Protein AF-A0A316HGC6-F1 (afdb_monomer_lite)

InterPro domains:
  IPR025334 Domain of unknown function DUF4240 [PF14024] (2-104)

Structure (mmCIF, N/CA/C/O backbone):
data_AF-A0A316HGC6-F1
#
_entry.id   AF-A0A316HGC6-F1
#
loop_
_atom_site.group_PDB
_atom_site.id
_atom_site.type_symbol
_atom_site.label_atom_id
_atom_site.label_alt_id
_atom_site.label_comp_id
_atom_site.label_asym_id
_atom_site.label_entity_id
_atom_site.label_seq_id
_atom_site.pdbx_PDB_ins_code
_atom_site.Cartn_x
_atom_site.Cartn_y
_atom_site.Cartn_z
_atom_site.occupancy
_atom_site.B_iso_or_equiv
_atom_site.auth_seq_id
_atom_site.auth_comp_id
_atom_site.auth_asym_id
_atom_site.auth_atom_id
_atom_site.pdbx_PDB_model_num
ATOM 1 N N . MET A 1 1 ? 23.961 -9.457 -12.250 1.00 81.06 1 MET A N 1
ATOM 2 C CA . MET A 1 1 ? 23.038 -8.315 -12.426 1.00 81.06 1 MET A CA 1
ATOM 3 C C . MET A 1 1 ? 21.975 -8.708 -13.431 1.00 81.06 1 MET A C 1
ATOM 5 O O . MET A 1 1 ? 22.327 -9.375 -14.398 1.00 81.06 1 MET A O 1
ATOM 9 N N . LEU A 1 2 ? 20.708 -8.360 -13.188 1.00 90.88 2 LEU A N 1
ATOM 10 C CA . LEU A 1 2 ? 19.633 -8.584 -14.162 1.00 90.88 2 LEU A CA 1
ATOM 11 C C . LEU A 1 2 ? 19.870 -7.735 -15.430 1.00 90.88 2 LEU A C 1
ATOM 13 O O . LEU A 1 2 ? 20.447 -6.649 -15.322 1.00 90.88 2 LEU A O 1
ATOM 17 N N . PRO A 1 3 ? 19.434 -8.193 -16.616 1.00 95.50 3 PRO A N 1
ATOM 18 C CA . PRO A 1 3 ? 19.396 -7.367 -17.818 1.00 95.50 3 PRO A CA 1
ATOM 19 C C . PRO A 1 3 ? 18.583 -6.073 -17.604 1.00 95.50 3 PRO A C 1
ATOM 21 O O . PRO A 1 3 ? 17.556 -6.112 -16.923 1.00 95.50 3 PRO A O 1
ATOM 24 N N . PRO A 1 4 ? 18.960 -4.934 -18.221 1.00 94.62 4 PRO A N 1
ATOM 25 C CA . PRO A 1 4 ? 18.230 -3.668 -18.071 1.00 94.62 4 PRO A CA 1
ATOM 26 C C . PRO A 1 4 ? 16.733 -3.751 -18.410 1.00 94.62 4 PRO A C 1
ATOM 28 O O . PRO A 1 4 ? 15.917 -3.096 -17.763 1.00 94.62 4 PRO A O 1
ATOM 31 N N . GLY A 1 5 ? 16.366 -4.581 -19.392 1.00 93.69 5 GLY A N 1
ATOM 32 C CA . GLY A 1 5 ? 14.967 -4.838 -19.748 1.00 93.69 5 GLY A CA 1
ATOM 33 C C . GLY A 1 5 ? 14.177 -5.499 -18.617 1.00 93.69 5 GLY A C 1
ATOM 34 O O . GLY A 1 5 ? 13.075 -5.055 -18.311 1.00 93.69 5 GLY A O 1
ATOM 35 N N . ASP A 1 6 ? 14.766 -6.484 -17.935 1.00 96.19 6 ASP A N 1
ATOM 36 C CA . ASP A 1 6 ? 14.125 -7.185 -16.815 1.00 96.19 6 ASP A CA 1
ATOM 37 C C . ASP A 1 6 ? 13.969 -6.269 -15.596 1.00 96.19 6 ASP A C 1
ATOM 39 O O . ASP A 1 6 ? 12.948 -6.314 -14.913 1.00 96.19 6 ASP A O 1
ATOM 43 N N . ILE A 1 7 ? 14.944 -5.386 -15.351 1.00 96.38 7 ILE A N 1
ATOM 44 C CA . ILE A 1 7 ? 14.858 -4.373 -14.288 1.00 96.38 7 ILE A CA 1
ATOM 45 C C . ILE A 1 7 ? 13.700 -3.399 -14.563 1.00 96.38 7 ILE A C 1
ATOM 47 O O . ILE A 1 7 ? 12.930 -3.069 -13.661 1.00 96.38 7 ILE A O 1
ATOM 51 N N . CYS A 1 8 ? 13.540 -2.972 -15.818 1.00 94.31 8 CYS A N 1
ATOM 52 C CA . CYS A 1 8 ? 12.425 -2.123 -16.238 1.00 94.31 8 CYS A CA 1
ATOM 53 C C . CYS A 1 8 ? 11.071 -2.849 -16.131 1.00 94.31 8 CYS A C 1
ATOM 55 O O . CYS A 1 8 ? 10.088 -2.287 -15.637 1.00 94.31 8 CYS A O 1
ATOM 57 N N . GLY A 1 9 ? 11.026 -4.123 -16.532 1.00 94.19 9 GLY A N 1
ATOM 58 C CA . GLY A 1 9 ? 9.848 -4.976 -16.379 1.00 94.19 9 GLY A CA 1
ATOM 59 C C . GLY A 1 9 ? 9.438 -5.134 -14.914 1.00 94.19 9 GLY A C 1
ATOM 60 O O . GLY A 1 9 ? 8.258 -5.005 -14.586 1.00 94.19 9 GLY A O 1
ATOM 61 N N . PHE A 1 10 ? 10.410 -5.324 -14.019 1.00 95.00 10 PHE A N 1
ATOM 62 C CA . PHE A 1 10 ? 10.170 -5.366 -12.579 1.00 95.00 10 PHE A CA 1
ATOM 63 C C . PHE A 1 10 ? 9.551 -4.061 -12.061 1.00 95.00 10 PHE A C 1
ATOM 65 O O . PHE A 1 10 ? 8.519 -4.111 -11.395 1.00 95.00 10 PHE A O 1
ATOM 72 N N . GLU A 1 11 ? 10.118 -2.898 -12.397 1.00 94.44 11 GLU A N 1
ATOM 73 C CA . GLU A 1 11 ? 9.586 -1.600 -11.947 1.00 94.44 11 GLU A CA 1
ATOM 74 C C . GLU A 1 11 ? 8.172 -1.336 -12.476 1.00 94.44 11 GLU A C 1
ATOM 76 O O . GLU A 1 11 ? 7.319 -0.820 -11.754 1.00 94.44 11 GLU A O 1
ATOM 81 N N . THR A 1 12 ? 7.895 -1.747 -13.715 1.00 92.25 12 THR A N 1
ATOM 82 C CA . THR A 1 12 ? 6.561 -1.638 -14.319 1.00 92.25 12 THR A CA 1
ATOM 83 C C . THR A 1 12 ? 5.535 -2.456 -13.531 1.00 92.25 12 THR A C 1
ATOM 85 O O . THR A 1 12 ? 4.469 -1.951 -13.173 1.00 92.25 12 THR A O 1
ATOM 88 N N . LEU A 1 13 ? 5.867 -3.708 -13.198 1.00 93.56 13 LEU A N 1
ATOM 89 C CA . LEU A 1 13 ? 4.999 -4.585 -12.408 1.00 93.56 13 LEU A CA 1
ATOM 90 C C . LEU A 1 13 ? 4.845 -4.104 -10.962 1.00 93.56 13 LEU A C 1
ATOM 92 O O . LEU A 1 13 ? 3.747 -4.188 -10.404 1.00 93.56 13 LEU A O 1
ATOM 96 N N . LEU A 1 14 ? 5.913 -3.583 -10.355 1.00 94.19 14 LEU A N 1
ATOM 97 C CA . LEU A 1 14 ? 5.881 -3.021 -9.008 1.00 94.19 14 LEU A CA 1
ATOM 98 C C . LEU A 1 14 ? 4.992 -1.774 -8.955 1.00 94.19 14 LEU A C 1
ATOM 100 O O . LEU A 1 14 ? 4.131 -1.676 -8.080 1.00 94.19 14 LEU A O 1
ATOM 104 N N . SER A 1 15 ? 5.149 -0.855 -9.911 1.00 92.00 15 SER A N 1
ATOM 105 C CA . SER A 1 15 ? 4.307 0.339 -10.030 1.00 92.00 15 SER A CA 1
ATOM 106 C C . SER A 1 15 ? 2.840 -0.033 -10.251 1.00 92.00 15 SER A C 1
ATOM 108 O O . SER A 1 15 ? 1.976 0.466 -9.535 1.00 92.00 15 SER A O 1
ATOM 110 N N . ALA A 1 16 ? 2.541 -0.980 -11.145 1.00 91.69 16 ALA A N 1
ATOM 111 C CA . ALA A 1 16 ? 1.174 -1.468 -11.336 1.00 91.69 16 ALA A CA 1
ATOM 112 C C . ALA A 1 16 ? 0.596 -2.093 -10.053 1.00 91.69 16 ALA A C 1
ATOM 114 O O . ALA A 1 16 ? -0.552 -1.834 -9.698 1.00 91.69 16 ALA A O 1
ATOM 115 N N . SER A 1 17 ? 1.396 -2.876 -9.322 1.00 94.81 17 SER A N 1
ATOM 116 C CA . SER A 1 17 ? 0.977 -3.528 -8.073 1.00 94.81 17 SER A CA 1
ATOM 117 C C . SER A 1 17 ? 0.659 -2.514 -6.976 1.00 94.81 17 SER A C 1
ATOM 119 O O . SER A 1 17 ? -0.402 -2.591 -6.362 1.00 94.81 17 SER A O 1
ATOM 121 N N . ARG A 1 18 ? 1.537 -1.525 -6.775 1.00 94.38 18 ARG A N 1
ATOM 122 C CA . ARG A 1 18 ? 1.328 -0.424 -5.824 1.00 94.38 18 ARG A CA 1
ATOM 123 C C . ARG A 1 18 ? 0.154 0.470 -6.233 1.00 94.38 18 ARG A C 1
ATOM 125 O O . ARG A 1 18 ? -0.591 0.930 -5.377 1.00 94.38 18 ARG A O 1
ATOM 132 N N . GLY A 1 19 ? -0.060 0.663 -7.536 1.00 93.25 19 GLY A N 1
ATOM 133 C CA . GLY A 1 19 ? -1.153 1.475 -8.074 1.00 93.25 19 GLY A CA 1
ATOM 134 C C . GLY A 1 19 ? -2.540 0.964 -7.680 1.00 93.25 19 GLY A C 1
ATOM 135 O O . GLY A 1 19 ? -3.449 1.765 -7.485 1.00 93.25 19 GLY A O 1
ATOM 136 N N . ARG A 1 20 ? -2.691 -0.351 -7.467 1.00 94.50 20 ARG A N 1
ATOM 137 C CA . ARG A 1 20 ? -3.954 -0.976 -7.027 1.00 94.50 20 ARG A CA 1
ATOM 138 C C . ARG A 1 20 ? -4.438 -0.492 -5.662 1.00 94.50 20 ARG A C 1
ATOM 140 O O . ARG A 1 20 ? -5.628 -0.569 -5.390 1.00 94.50 20 ARG A O 1
ATOM 147 N N . VAL A 1 21 ? -3.520 -0.019 -4.824 1.00 95.62 21 VAL A N 1
ATOM 148 C CA . VAL A 1 21 ? -3.793 0.482 -3.472 1.00 95.62 21 VAL A CA 1
ATOM 149 C C . VAL A 1 21 ? -3.500 1.985 -3.360 1.00 95.62 21 VAL A C 1
ATOM 151 O O . VAL A 1 21 ? -3.465 2.533 -2.265 1.00 95.62 21 VAL A O 1
ATOM 154 N N . ASN A 1 22 ? -3.291 2.691 -4.479 1.00 94.81 22 ASN A N 1
ATOM 155 C CA . ASN A 1 22 ? -2.963 4.121 -4.489 1.00 94.81 22 ASN A CA 1
ATOM 156 C C . ASN A 1 22 ? -4.228 5.001 -4.452 1.00 94.81 22 ASN A C 1
ATOM 158 O O . ASN A 1 22 ? -4.552 5.726 -5.400 1.00 94.81 22 ASN A O 1
ATOM 162 N N . THR A 1 23 ? -4.970 4.901 -3.350 1.00 94.50 23 THR A N 1
ATOM 163 C CA . THR A 1 23 ? -6.235 5.623 -3.131 1.00 94.50 23 THR A CA 1
ATOM 164 C C . THR A 1 23 ? -6.240 6.309 -1.768 1.00 94.50 23 THR A C 1
ATOM 166 O O . THR A 1 23 ? -5.584 5.817 -0.847 1.00 94.50 23 THR A O 1
ATOM 169 N N . PHE A 1 24 ? -7.048 7.356 -1.604 1.00 94.69 24 PHE A N 1
ATOM 170 C CA . PHE A 1 24 ? -7.274 7.974 -0.292 1.00 94.69 24 PHE A CA 1
ATOM 171 C C . PHE A 1 24 ? -7.819 6.974 0.741 1.00 94.69 24 PHE A C 1
ATOM 173 O O . PHE A 1 24 ? -7.413 7.016 1.898 1.00 94.69 24 PHE A O 1
ATOM 180 N N . SER A 1 25 ? -8.628 5.994 0.319 1.00 95.62 25 SER A N 1
ATOM 181 C CA . SER A 1 25 ? -9.139 4.937 1.203 1.00 95.62 25 SER A CA 1
ATOM 182 C C . SER A 1 25 ? -8.055 4.079 1.831 1.00 95.62 25 SER A C 1
ATOM 184 O O . SER A 1 25 ? -8.107 3.738 3.009 1.00 95.62 25 SER A O 1
ATOM 186 N N . HIS A 1 26 ? -7.066 3.725 1.024 1.00 97.00 26 HIS A N 1
ATOM 187 C CA . HIS A 1 26 ? -5.935 2.925 1.463 1.00 97.00 26 HIS A CA 1
ATOM 188 C C . HIS A 1 26 ? -4.953 3.750 2.289 1.00 97.00 26 HIS A C 1
ATOM 190 O O . HIS A 1 26 ? -4.364 3.218 3.226 1.00 97.00 26 HIS A O 1
ATOM 196 N N . TRP A 1 27 ? -4.803 5.041 1.975 1.00 96.19 27 TRP A N 1
ATOM 197 C CA . TRP A 1 27 ? -4.012 5.935 2.811 1.00 96.19 27 TRP A CA 1
ATOM 198 C C . TRP A 1 27 ? -4.644 6.093 4.191 1.00 96.19 27 TRP A C 1
ATOM 200 O O . TRP A 1 27 ? -3.940 5.963 5.181 1.00 96.19 27 TRP A O 1
ATOM 210 N N . HIS A 1 28 ? -5.968 6.232 4.273 1.00 96.12 28 HIS A N 1
ATOM 211 C CA . HIS A 1 28 ? -6.682 6.252 5.548 1.00 96.12 28 HIS A CA 1
ATOM 212 C C . HIS A 1 28 ? -6.481 4.973 6.361 1.00 96.12 28 HIS A C 1
ATOM 214 O O . HIS A 1 28 ? -6.229 5.036 7.558 1.00 96.12 28 HIS A O 1
ATOM 220 N N . ALA A 1 29 ? -6.509 3.809 5.715 1.00 97.56 29 ALA A N 1
ATOM 221 C CA . ALA A 1 29 ? -6.255 2.553 6.411 1.00 97.56 29 ALA A CA 1
ATOM 222 C C . ALA A 1 29 ? -4.811 2.450 6.936 1.00 97.56 29 ALA A C 1
ATOM 224 O O . ALA A 1 29 ? -4.592 1.973 8.046 1.00 97.56 29 ALA A O 1
ATOM 225 N N . ALA A 1 30 ? -3.832 2.947 6.173 1.00 97.31 30 ALA A N 1
ATOM 226 C CA . ALA A 1 30 ? -2.452 3.065 6.641 1.00 97.31 30 ALA A CA 1
ATOM 227 C C . ALA A 1 30 ? -2.322 4.077 7.789 1.00 97.31 30 ALA A C 1
ATOM 229 O O . ALA A 1 30 ? -1.596 3.822 8.739 1.00 97.31 30 ALA A O 1
ATOM 230 N N . TYR A 1 31 ? -3.048 5.194 7.718 1.00 95.62 31 TYR A N 1
ATOM 231 C CA . TYR A 1 31 ? -3.090 6.230 8.745 1.00 95.62 31 TYR A CA 1
ATOM 232 C C . TYR A 1 31 ? -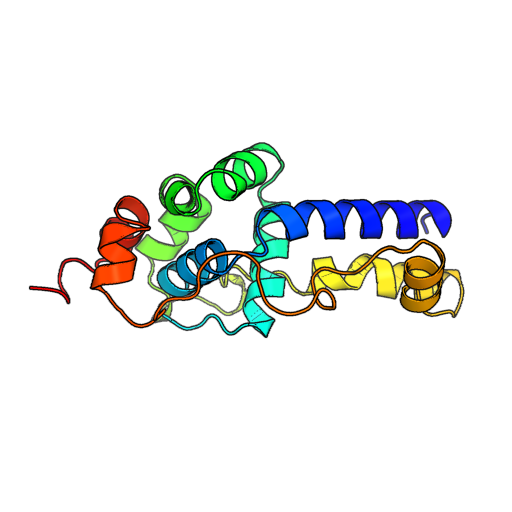3.617 5.679 10.074 1.00 95.62 31 TYR A C 1
ATOM 234 O O . TYR A 1 31 ? -2.933 5.804 11.081 1.00 95.62 31 TYR A O 1
ATOM 242 N N . VAL A 1 32 ? -4.751 4.967 10.060 1.00 96.19 32 VAL A N 1
ATOM 243 C CA . VAL A 1 32 ? -5.311 4.285 11.243 1.00 96.19 32 VAL A CA 1
ATOM 244 C C . VAL A 1 32 ? -4.341 3.247 11.807 1.00 96.19 32 VAL A C 1
ATOM 246 O O . VAL A 1 32 ? -4.096 3.217 13.006 1.00 96.19 32 VAL A O 1
ATOM 249 N N . LEU A 1 33 ? -3.760 2.396 10.954 1.00 96.75 33 LEU A N 1
ATOM 250 C CA . LEU A 1 33 ? -2.801 1.381 11.400 1.00 96.75 33 LEU A CA 1
ATOM 251 C C . LEU A 1 33 ? -1.559 1.998 12.054 1.00 96.75 33 LEU A C 1
ATOM 253 O O . LEU A 1 33 ? -1.024 1.447 13.009 1.00 96.75 33 LEU A O 1
ATOM 257 N N . CYS A 1 34 ? -1.078 3.109 11.510 1.00 96.00 34 CYS A N 1
ATOM 258 C CA . CYS A 1 34 ? 0.123 3.794 11.966 1.00 96.00 34 CYS A CA 1
ATOM 259 C C . CYS A 1 34 ? -0.151 4.833 13.059 1.00 96.00 34 CYS A C 1
ATOM 261 O O . CYS A 1 34 ? 0.721 5.665 13.286 1.00 96.00 34 CYS A O 1
ATOM 263 N N . ASP A 1 35 ? -1.325 4.817 13.695 1.00 93.88 35 ASP A N 1
ATOM 264 C CA . ASP A 1 35 ? -1.697 5.770 14.751 1.00 93.88 35 ASP A CA 1
ATOM 265 C C . ASP A 1 35 ? -1.514 7.240 14.317 1.00 93.88 35 ASP A C 1
ATOM 267 O O . ASP A 1 35 ? -0.868 8.063 14.959 1.00 93.88 35 ASP A O 1
ATOM 271 N N . GLY A 1 36 ? -1.964 7.542 13.099 1.00 93.94 36 GLY A N 1
ATOM 272 C CA . GLY A 1 36 ? -1.824 8.845 12.450 1.00 93.94 36 GLY A CA 1
ATOM 273 C C . GLY A 1 36 ? -0.423 9.188 11.931 1.00 93.94 36 GLY A C 1
ATOM 274 O O . GLY A 1 36 ? -0.226 10.173 11.214 1.00 93.94 36 GLY A O 1
ATOM 275 N N . LEU A 1 37 ? 0.573 8.341 12.183 1.00 94.00 37 LEU A N 1
ATOM 276 C CA . LEU A 1 37 ? 1.958 8.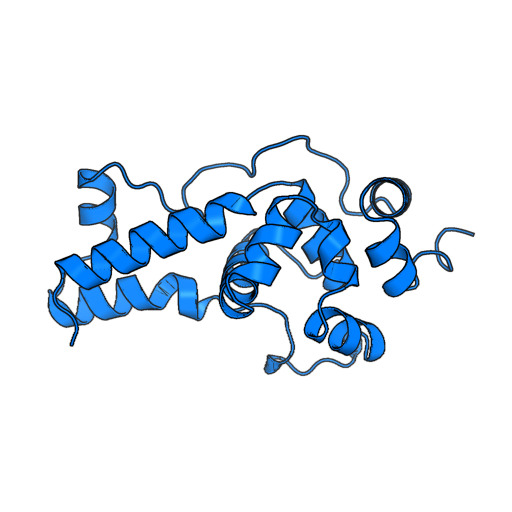541 11.756 1.00 94.00 37 LEU A CA 1
ATOM 277 C C . LEU A 1 37 ? 2.201 7.955 10.355 1.00 94.00 37 LEU A C 1
ATOM 279 O O . LEU A 1 37 ? 3.120 7.165 10.138 1.00 94.00 37 LEU A O 1
ATOM 283 N N . CYS A 1 38 ? 1.356 8.337 9.390 1.00 94.62 38 CYS A N 1
ATOM 284 C CA . CYS A 1 38 ? 1.509 7.968 7.981 1.00 94.62 38 CYS A CA 1
ATOM 285 C C . CYS A 1 38 ? 1.339 9.178 7.055 1.00 94.62 38 CYS A C 1
ATOM 287 O O . CYS A 1 38 ? 0.243 9.492 6.586 1.00 94.62 38 CYS A O 1
ATOM 289 N N . SER A 1 39 ? 2.447 9.847 6.738 1.00 92.88 39 SER A N 1
ATOM 290 C CA . SER A 1 39 ? 2.464 10.902 5.722 1.00 92.88 39 SER A CA 1
ATOM 291 C C . SER A 1 39 ? 2.236 10.344 4.310 1.00 92.88 39 SER A C 1
ATOM 293 O O . SER A 1 39 ? 2.399 9.149 4.055 1.00 92.88 39 SER A O 1
ATOM 295 N N . ALA A 1 40 ? 1.936 11.219 3.345 1.00 89.44 40 ALA A N 1
ATOM 296 C CA . ALA A 1 40 ? 1.831 10.824 1.938 1.00 89.44 40 ALA A CA 1
ATOM 297 C C . ALA A 1 40 ? 3.125 10.164 1.410 1.00 89.44 40 ALA A C 1
ATOM 299 O O . ALA A 1 40 ? 3.067 9.239 0.602 1.00 89.44 40 ALA A O 1
ATOM 300 N N . GLU A 1 41 ? 4.296 10.597 1.892 1.00 89.50 41 GLU A N 1
ATOM 301 C CA . GLU A 1 41 ? 5.581 9.990 1.530 1.00 89.50 41 GLU A CA 1
ATOM 302 C C . GLU A 1 41 ? 5.743 8.592 2.145 1.00 89.50 41 GLU A C 1
ATOM 304 O O . GLU A 1 41 ? 6.115 7.640 1.452 1.00 89.50 41 GLU A O 1
ATOM 309 N N . GLN A 1 42 ? 5.410 8.440 3.429 1.00 93.69 42 GLN A N 1
ATOM 310 C CA . GLN A 1 42 ? 5.447 7.148 4.119 1.00 93.69 42 GLN A CA 1
ATOM 311 C C . GLN A 1 42 ? 4.457 6.153 3.511 1.00 93.69 42 GLN A C 1
ATOM 313 O O . GLN A 1 42 ? 4.771 4.966 3.391 1.00 93.69 42 GLN A O 1
ATOM 318 N N . PHE A 1 43 ? 3.310 6.632 3.029 1.00 95.12 43 PHE A N 1
ATOM 319 C CA . PHE A 1 43 ? 2.320 5.801 2.361 1.00 95.12 43 PHE A CA 1
ATOM 320 C C . PHE A 1 43 ? 2.887 5.090 1.119 1.00 95.12 43 PHE A C 1
ATOM 322 O O . PHE A 1 43 ? 2.576 3.925 0.878 1.00 95.12 43 PHE A O 1
ATOM 329 N N . PHE A 1 44 ? 3.816 5.694 0.372 1.00 93.88 44 PHE A N 1
ATOM 330 C CA . PHE A 1 44 ? 4.502 4.985 -0.720 1.00 93.88 44 PHE A CA 1
ATOM 331 C C . PHE A 1 44 ? 5.365 3.814 -0.228 1.00 93.88 44 PHE A C 1
ATOM 333 O O . PHE A 1 44 ? 5.460 2.772 -0.894 1.00 93.88 44 PHE A O 1
ATOM 340 N N . GLY A 1 45 ? 5.978 3.966 0.947 1.00 94.50 45 GLY A N 1
ATOM 341 C CA . GLY A 1 45 ? 6.650 2.884 1.660 1.00 94.50 45 GLY A CA 1
ATOM 342 C C . GLY A 1 45 ? 5.664 1.809 2.117 1.00 94.50 45 GLY A C 1
ATOM 343 O O . GLY A 1 45 ? 5.957 0.624 1.956 1.00 94.50 45 GLY A O 1
ATOM 344 N N . PHE A 1 46 ? 4.487 2.205 2.602 1.00 97.00 46 PHE A N 1
ATOM 345 C CA . PHE A 1 46 ? 3.419 1.293 3.018 1.00 97.00 46 PHE A CA 1
ATOM 346 C C . PHE A 1 46 ? 2.896 0.423 1.873 1.00 97.00 46 PHE A C 1
ATOM 348 O O . PHE A 1 46 ? 2.812 -0.796 1.994 1.00 97.00 46 PHE A O 1
ATOM 355 N N . GLN A 1 47 ? 2.636 1.017 0.708 1.00 96.88 47 GLN A N 1
ATOM 356 C CA . GLN A 1 47 ? 2.245 0.267 -0.489 1.00 96.88 47 GLN A CA 1
ATOM 357 C C . GLN A 1 47 ? 3.294 -0.785 -0.864 1.00 96.88 47 GLN A C 1
ATOM 359 O O . GLN A 1 47 ? 2.960 -1.889 -1.283 1.00 96.88 47 GLN A O 1
ATOM 364 N N . SER A 1 48 ? 4.574 -0.440 -0.717 1.00 96.38 48 SER A N 1
ATOM 365 C CA . SER A 1 48 ? 5.684 -1.348 -1.003 1.00 96.38 48 SER A CA 1
ATOM 366 C C . SER A 1 48 ? 5.760 -2.487 0.020 1.00 96.38 48 SER A C 1
ATOM 368 O O . SER A 1 48 ? 5.967 -3.639 -0.359 1.00 96.38 48 SER A O 1
ATOM 370 N N . TRP A 1 49 ? 5.522 -2.192 1.300 1.00 97.75 49 TRP A N 1
ATOM 371 C CA . TRP A 1 49 ? 5.394 -3.204 2.347 1.00 97.75 49 TRP A CA 1
ATOM 372 C C . TRP A 1 49 ? 4.234 -4.166 2.060 1.00 97.75 49 TRP A C 1
ATOM 374 O O . TRP A 1 49 ? 4.444 -5.377 2.070 1.00 97.75 49 TRP A O 1
ATOM 384 N N . LEU A 1 50 ? 3.064 -3.648 1.668 1.00 97.81 50 LEU A N 1
ATOM 385 C CA . LEU A 1 50 ? 1.908 -4.449 1.249 1.00 97.81 50 LEU A CA 1
ATOM 386 C C . LEU A 1 50 ? 2.227 -5.406 0.096 1.00 97.81 50 LEU A C 1
ATOM 388 O O . LEU A 1 50 ? 1.831 -6.569 0.137 1.00 97.81 50 LEU A O 1
ATOM 392 N N . VAL A 1 51 ? 2.964 -4.946 -0.923 1.00 97.62 51 VAL A N 1
ATOM 393 C CA . VAL A 1 51 ? 3.434 -5.831 -2.005 1.00 97.62 51 VAL A CA 1
ATOM 394 C C . VAL A 1 51 ? 4.295 -6.970 -1.443 1.00 97.62 51 VAL A C 1
ATOM 396 O O . VAL A 1 51 ? 4.160 -8.114 -1.882 1.00 97.62 51 VAL A O 1
ATOM 399 N N . GLY A 1 52 ? 5.138 -6.680 -0.447 1.00 97.00 52 GLY A N 1
ATOM 400 C CA . GLY A 1 52 ? 5.986 -7.653 0.244 1.00 97.00 52 GLY A CA 1
ATOM 401 C C . GLY A 1 52 ? 5.229 -8.732 1.026 1.00 97.00 52 GLY A C 1
ATOM 402 O O . GLY A 1 52 ? 5.749 -9.834 1.181 1.00 97.00 52 GLY A O 1
ATOM 403 N N . LEU A 1 53 ? 3.989 -8.466 1.452 1.00 97.50 53 LEU A N 1
ATOM 404 C CA . LEU A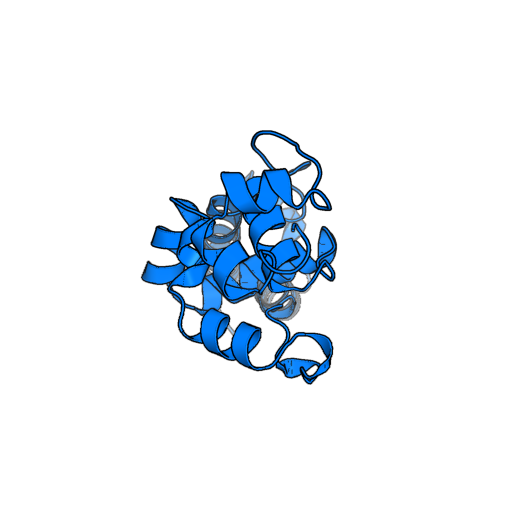 1 53 ? 3.124 -9.458 2.113 1.00 97.50 53 LEU A CA 1
ATOM 405 C C . LEU A 1 53 ? 2.562 -10.506 1.142 1.00 97.50 53 LEU A C 1
ATOM 407 O O . LEU A 1 53 ? 2.011 -11.524 1.561 1.00 97.50 53 LEU A O 1
ATOM 411 N N . GLY A 1 54 ? 2.717 -10.274 -0.161 1.00 97.44 54 GLY A N 1
ATOM 412 C CA . GLY A 1 54 ? 2.374 -11.219 -1.208 1.00 97.44 54 GLY A CA 1
ATOM 413 C C . GLY A 1 54 ? 1.053 -10.922 -1.914 1.00 97.44 54 GLY A C 1
ATOM 414 O O . GLY A 1 54 ? 0.256 -10.059 -1.547 1.00 97.44 54 GLY A O 1
ATOM 415 N N . ARG A 1 55 ? 0.828 -11.672 -2.998 1.00 97.12 55 ARG A N 1
ATOM 416 C CA . ARG A 1 55 ? -0.241 -11.406 -3.971 1.00 97.12 55 ARG A CA 1
ATOM 417 C C . ARG A 1 55 ? -1.652 -11.516 -3.388 1.00 97.12 55 ARG A C 1
ATOM 419 O O . ARG A 1 55 ? -2.503 -10.738 -3.810 1.00 97.12 55 ARG A O 1
ATOM 426 N N . SER A 1 56 ? -1.904 -12.475 -2.490 1.00 98.06 56 SER A N 1
ATOM 427 C CA . SER A 1 56 ? -3.244 -12.669 -1.900 1.00 98.06 56 SER A CA 1
ATOM 428 C C . SER A 1 56 ? -3.629 -11.459 -1.062 1.00 98.06 56 SER A C 1
ATOM 430 O O . SER A 1 56 ? -4.615 -10.800 -1.370 1.00 98.06 56 SER A O 1
ATOM 432 N N . VAL A 1 57 ? -2.762 -11.092 -0.112 1.00 98.38 57 VAL A N 1
ATOM 433 C CA . VAL A 1 57 ? -2.961 -9.939 0.775 1.00 98.38 57 VAL A CA 1
ATOM 434 C C . VAL A 1 57 ? -3.135 -8.656 -0.029 1.00 98.38 57 VAL A C 1
ATOM 436 O O . VAL A 1 57 ? -4.108 -7.937 0.171 1.00 98.38 57 VAL A O 1
ATOM 439 N N . LEU A 1 58 ? -2.253 -8.392 -1.000 1.00 98.25 58 LEU A N 1
ATOM 440 C CA . LEU A 1 58 ? -2.397 -7.221 -1.867 1.00 98.25 58 LEU A CA 1
ATOM 441 C C . LEU A 1 58 ? -3.731 -7.232 -2.630 1.00 98.25 58 LEU A C 1
ATOM 443 O O . LEU A 1 58 ? -4.329 -6.181 -2.830 1.00 98.25 58 LEU A O 1
ATOM 447 N N . GLY A 1 59 ? -4.183 -8.400 -3.090 1.00 98.44 59 GLY A N 1
ATOM 448 C CA . GLY A 1 59 ? -5.442 -8.542 -3.815 1.00 98.44 59 GLY A CA 1
ATOM 449 C C . GLY A 1 59 ? -6.668 -8.254 -2.954 1.00 98.44 59 GLY A C 1
ATOM 450 O O . GLY A 1 59 ? -7.548 -7.520 -3.396 1.00 98.44 59 GLY A O 1
ATOM 451 N N . GLU A 1 60 ? -6.696 -8.803 -1.743 1.00 98.44 60 GLU A N 1
ATOM 452 C CA . GLU A 1 60 ? -7.767 -8.609 -0.762 1.00 98.44 60 GLU A CA 1
ATOM 453 C C . GLU A 1 60 ? -7.836 -7.152 -0.299 1.00 98.44 60 GLU A C 1
ATOM 455 O O . GLU A 1 60 ? -8.893 -6.528 -0.395 1.00 98.44 60 GLU A O 1
ATOM 460 N N . VAL A 1 61 ? -6.696 -6.578 0.099 1.00 98.50 61 VAL A N 1
ATOM 461 C CA . VAL A 1 61 ? -6.610 -5.182 0.548 1.00 98.50 61 VAL A CA 1
ATOM 462 C C . VAL A 1 61 ? -6.978 -4.224 -0.582 1.00 98.50 61 VAL A C 1
ATOM 464 O O . VAL A 1 61 ? -7.783 -3.330 -0.362 1.00 98.50 61 VAL A O 1
ATOM 467 N N . ALA A 1 62 ? -6.496 -4.453 -1.812 1.00 97.88 62 ALA A N 1
ATOM 468 C CA . ALA A 1 62 ? -6.859 -3.622 -2.966 1.00 97.88 62 ALA A CA 1
ATOM 469 C C . ALA A 1 62 ? -8.371 -3.581 -3.241 1.00 97.88 62 ALA A C 1
ATOM 471 O O . ALA A 1 62 ? -8.872 -2.578 -3.748 1.00 97.88 62 ALA A O 1
ATOM 472 N N . ALA A 1 63 ? -9.091 -4.667 -2.945 1.00 97.88 63 ALA A N 1
ATOM 473 C CA . ALA A 1 63 ? -10.544 -4.710 -3.072 1.00 97.88 63 ALA A CA 1
ATOM 474 C C . ALA A 1 63 ? -11.250 -4.047 -1.878 1.00 97.88 63 ALA A C 1
ATOM 476 O O . ALA A 1 63 ? -12.304 -3.437 -2.055 1.00 97.88 63 ALA A O 1
ATOM 477 N N . CYS A 1 64 ? -10.684 -4.167 -0.676 1.00 97.75 64 CYS A N 1
ATOM 478 C CA . CYS A 1 64 ? -11.243 -3.635 0.558 1.00 97.75 64 CYS A CA 1
ATOM 479 C C . CYS A 1 64 ? -10.122 -3.228 1.535 1.00 97.75 64 CYS A C 1
ATOM 481 O O . CYS A 1 64 ? -9.495 -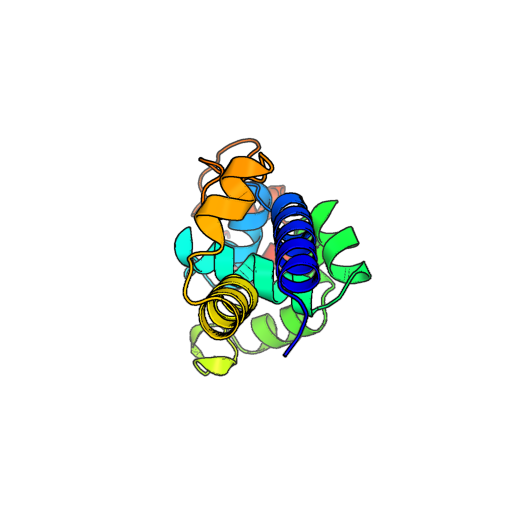4.111 2.124 1.00 97.75 64 CYS A O 1
ATOM 483 N N . PRO A 1 65 ? -9.889 -1.922 1.781 1.00 97.88 65 PRO A N 1
ATOM 484 C CA . PRO A 1 65 ? -8.847 -1.471 2.709 1.00 97.88 65 PRO A CA 1
ATOM 485 C C . PRO A 1 65 ? -9.004 -2.032 4.131 1.00 97.88 65 PRO A C 1
ATOM 487 O O . PRO A 1 65 ? -8.012 -2.340 4.789 1.00 97.88 65 PRO A O 1
ATOM 490 N N . ASP A 1 66 ? -10.246 -2.237 4.581 1.00 98.50 66 ASP A N 1
ATOM 491 C CA . ASP A 1 66 ? -10.572 -2.808 5.895 1.00 98.50 66 ASP A CA 1
ATOM 492 C C . ASP A 1 66 ? -10.131 -4.282 6.038 1.00 98.50 66 ASP A C 1
ATOM 494 O O . ASP A 1 66 ? -10.024 -4.801 7.147 1.00 98.50 66 ASP A O 1
ATOM 498 N N . ALA A 1 67 ? -9.791 -4.966 4.934 1.00 98.56 67 ALA A N 1
ATOM 499 C CA . ALA A 1 67 ? -9.205 -6.310 4.969 1.00 98.56 67 ALA A CA 1
ATOM 500 C C . ALA A 1 67 ? -7.821 -6.347 5.647 1.00 98.56 67 ALA A C 1
ATOM 502 O O . ALA A 1 67 ? -7.377 -7.419 6.058 1.00 98.56 67 ALA A O 1
ATOM 503 N N . LEU A 1 68 ? -7.158 -5.196 5.844 1.00 98.50 68 LEU A N 1
ATOM 504 C CA . LEU A 1 68 ? -5.960 -5.102 6.688 1.00 98.50 68 LEU A CA 1
ATOM 505 C C . LEU A 1 68 ? -6.191 -5.688 8.088 1.00 98.50 68 LEU A C 1
ATOM 507 O O . LEU A 1 68 ? -5.276 -6.287 8.646 1.00 98.50 68 LEU A O 1
ATOM 511 N N . ALA A 1 69 ? -7.416 -5.606 8.615 1.00 98.25 69 ALA A N 1
ATOM 512 C CA . ALA A 1 69 ? -7.805 -6.193 9.896 1.00 98.25 69 ALA A CA 1
ATOM 513 C C . ALA A 1 69 ? -7.568 -7.716 9.986 1.00 98.25 69 ALA A C 1
ATOM 515 O O . ALA A 1 69 ? -7.441 -8.268 11.080 1.00 98.25 69 ALA A O 1
ATOM 516 N N . ASP A 1 70 ? -7.504 -8.421 8.855 1.00 97.88 70 ASP A N 1
ATOM 517 C CA . ASP A 1 70 ? -7.274 -9.870 8.804 1.00 97.88 70 ASP A CA 1
ATOM 518 C C . ASP A 1 70 ? -5.816 -10.254 8.575 1.00 97.88 70 ASP A C 1
ATOM 520 O O . ASP A 1 70 ? -5.449 -11.420 8.731 1.00 97.88 70 ASP A O 1
ATOM 524 N N . VAL A 1 71 ? -4.962 -9.286 8.255 1.00 98.31 71 VAL A N 1
ATOM 525 C CA . VAL A 1 71 ? -3.556 -9.541 7.961 1.00 98.31 71 VAL A CA 1
ATOM 526 C C . VAL A 1 71 ? -2.811 -9.851 9.268 1.00 98.31 71 VAL A C 1
ATOM 528 O O . VAL A 1 71 ? -2.789 -9.013 10.171 1.00 98.31 71 VAL A O 1
ATOM 531 N N . PRO A 1 72 ? -2.136 -11.013 9.395 1.00 97.12 72 PRO A N 1
ATOM 532 C CA . PRO A 1 72 ? -1.457 -11.388 10.638 1.00 97.12 72 PRO A CA 1
ATOM 533 C C . PRO A 1 72 ? -0.436 -10.352 11.116 1.00 97.12 72 PRO A C 1
ATOM 535 O O . PRO A 1 72 ? -0.413 -10.015 12.296 1.00 97.12 72 PRO A O 1
ATOM 538 N N . ALA A 1 73 ? 0.352 -9.789 10.193 1.00 96.69 73 ALA A N 1
ATOM 539 C CA . ALA A 1 73 ? 1.323 -8.746 10.515 1.00 96.69 73 ALA A CA 1
ATOM 540 C C . ALA A 1 73 ? 0.655 -7.483 11.089 1.00 96.69 73 ALA A C 1
ATOM 542 O O . ALA A 1 73 ? 1.169 -6.912 12.043 1.00 96.69 73 ALA A O 1
ATOM 543 N N . VAL A 1 74 ? -0.514 -7.091 10.570 1.00 97.94 74 VAL A N 1
ATOM 544 C CA . VAL A 1 74 ? -1.291 -5.946 11.077 1.00 97.94 74 VAL A CA 1
ATOM 545 C C . VAL A 1 74 ? -1.786 -6.205 12.495 1.00 97.94 74 VAL A C 1
ATOM 547 O O . VAL A 1 74 ? -1.645 -5.351 13.360 1.00 97.94 74 VAL A O 1
ATOM 550 N N . ARG A 1 75 ? -2.308 -7.404 12.769 1.00 97.06 75 ARG A N 1
ATOM 551 C CA . ARG A 1 75 ? -2.759 -7.777 14.118 1.00 97.06 75 ARG A CA 1
ATOM 552 C C . ARG A 1 75 ? -1.620 -7.768 15.130 1.00 97.06 75 ARG A C 1
ATOM 554 O O . ARG A 1 75 ? -1.813 -7.311 16.249 1.00 97.06 75 ARG A O 1
ATOM 561 N N . THR A 1 76 ? -0.444 -8.263 14.744 1.00 95.44 76 THR A N 1
ATOM 562 C CA . THR A 1 76 ? 0.751 -8.206 15.596 1.00 95.44 76 THR A CA 1
ATOM 563 C C . THR A 1 76 ? 1.160 -6.766 15.879 1.00 95.44 76 THR A C 1
ATOM 565 O O . THR A 1 76 ? 1.446 -6.445 17.025 1.00 95.44 76 THR A O 1
ATOM 568 N N . LEU A 1 77 ? 1.156 -5.909 14.858 1.00 96.06 77 LEU A N 1
ATOM 569 C CA . LEU A 1 77 ? 1.469 -4.491 14.995 1.00 96.06 77 LEU A CA 1
ATOM 570 C C . LEU A 1 77 ? 0.501 -3.801 15.969 1.00 96.06 77 LEU A C 1
ATOM 572 O O . LEU A 1 77 ? 0.940 -3.247 16.977 1.00 96.06 77 LEU A O 1
ATOM 576 N N . LEU A 1 78 ? -0.807 -3.916 15.730 1.00 94.88 78 LEU A N 1
ATOM 577 C CA . LEU A 1 78 ? -1.837 -3.290 16.567 1.00 94.88 78 LEU A CA 1
ATOM 578 C C . LEU A 1 78 ? -1.844 -3.813 18.011 1.00 94.88 78 LEU A C 1
ATOM 580 O O . LEU A 1 78 ? -2.116 -3.052 18.927 1.00 94.88 78 LEU A O 1
ATOM 584 N N . ALA A 1 79 ? -1.497 -5.083 18.242 1.00 93.12 79 ALA A N 1
ATOM 585 C CA . ALA A 1 79 ? -1.412 -5.635 19.596 1.00 93.12 79 ALA A CA 1
ATOM 586 C C . ALA A 1 79 ? -0.257 -5.052 20.433 1.00 93.12 79 ALA A C 1
ATOM 588 O O . ALA A 1 79 ? -0.274 -5.180 21.655 1.00 93.12 79 ALA A O 1
ATOM 589 N N . VAL A 1 80 ? 0.761 -4.478 19.784 1.00 90.88 80 VAL A N 1
ATOM 590 C CA . VAL A 1 80 ? 1.925 -3.874 20.451 1.00 90.88 80 VAL A CA 1
ATOM 591 C C . VAL A 1 80 ? 1.749 -2.365 20.648 1.00 90.88 80 VAL A C 1
ATOM 593 O O . VAL A 1 80 ? 2.259 -1.850 21.636 1.00 90.88 80 VAL A O 1
ATOM 596 N N . GLY A 1 81 ? 1.039 -1.684 19.740 1.00 90.06 81 GLY A N 1
ATOM 597 C CA . GLY A 1 81 ? 0.907 -0.221 19.736 1.00 90.06 81 GLY A CA 1
ATOM 598 C C . GLY A 1 81 ? 2.099 0.480 19.073 1.00 90.06 81 GLY A C 1
ATOM 599 O O . GLY A 1 81 ? 3.250 0.054 19.227 1.00 90.06 81 GLY A O 1
ATOM 600 N N . ALA A 1 82 ? 1.828 1.530 18.291 1.00 88.69 82 ALA A N 1
ATOM 601 C CA . ALA A 1 82 ? 2.832 2.227 17.482 1.00 88.69 82 ALA A CA 1
ATOM 602 C C . ALA A 1 82 ? 3.927 2.893 18.334 1.00 88.69 82 ALA A C 1
ATOM 604 O O . ALA A 1 82 ? 5.090 2.944 17.930 1.00 88.69 82 ALA A O 1
ATOM 605 N N . GLU A 1 83 ? 3.588 3.330 19.545 1.00 89.25 83 GLU A N 1
ATOM 606 C CA . GLU A 1 83 ? 4.497 3.925 20.524 1.00 89.25 83 GLU A CA 1
ATOM 607 C C . GLU A 1 83 ? 5.583 2.959 21.019 1.00 89.25 83 GLU A C 1
ATOM 609 O O . GLU A 1 83 ? 6.640 3.390 21.484 1.00 89.25 83 GLU A O 1
ATOM 614 N N . SER A 1 84 ? 5.334 1.653 20.900 1.00 92.44 84 SER A N 1
ATOM 615 C CA . SER A 1 84 ? 6.237 0.589 21.348 1.00 92.44 84 SER A CA 1
ATOM 616 C C . SER A 1 84 ? 7.010 -0.071 20.199 1.00 92.44 84 SER A C 1
ATOM 618 O O . SER A 1 84 ? 7.813 -0.981 20.433 1.00 92.44 84 SER A O 1
ATOM 620 N N . TRP A 1 85 ? 6.788 0.344 18.948 1.00 94.12 85 TRP A N 1
ATOM 621 C CA . TRP A 1 85 ? 7.454 -0.256 17.796 1.00 94.12 85 TRP A CA 1
ATOM 622 C C . TRP A 1 85 ? 8.905 0.213 17.659 1.00 94.12 85 TRP A C 1
ATOM 624 O O . TRP A 1 85 ? 9.179 1.413 17.684 1.00 94.12 85 TRP A O 1
ATOM 634 N N . PRO A 1 86 ? 9.860 -0.703 17.419 1.00 93.88 86 PRO A N 1
ATOM 635 C CA . PRO A 1 86 ? 11.163 -0.302 16.910 1.00 93.88 86 PRO A CA 1
ATOM 636 C C . PRO A 1 86 ? 11.038 0.224 15.471 1.00 93.88 86 PRO A C 1
ATOM 638 O O . PRO A 1 86 ? 10.137 -0.175 14.732 1.00 93.88 86 PRO A O 1
ATOM 641 N N . ASP A 1 87 ? 12.014 1.018 15.022 1.00 89.50 87 ASP A N 1
ATOM 642 C CA . ASP A 1 87 ? 12.067 1.581 13.658 1.00 89.50 87 ASP A CA 1
ATOM 643 C C . ASP A 1 87 ? 11.848 0.540 12.542 1.00 89.50 87 ASP A C 1
ATOM 645 O O . ASP A 1 87 ? 11.289 0.841 11.490 1.00 89.50 87 ASP A O 1
ATOM 649 N N . SER A 1 88 ? 12.273 -0.705 12.766 1.00 90.25 88 SER A N 1
ATOM 650 C CA . SER A 1 88 ? 12.157 -1.812 11.810 1.00 90.25 88 SER A CA 1
ATOM 651 C C . SER A 1 88 ? 10.777 -2.471 11.749 1.00 90.25 88 SER A C 1
ATOM 653 O O . SER A 1 88 ? 10.514 -3.208 10.799 1.00 90.25 88 SER A O 1
ATOM 655 N N . ALA A 1 89 ? 9.915 -2.245 12.745 1.00 93.31 89 ALA A N 1
ATOM 656 C CA . ALA A 1 89 ? 8.564 -2.800 12.783 1.00 93.31 89 ALA A CA 1
ATOM 657 C C . ALA A 1 89 ? 7.554 -1.940 12.016 1.00 93.31 89 ALA A C 1
ATOM 659 O O . ALA A 1 89 ? 6.503 -2.450 11.630 1.00 93.31 89 ALA A O 1
ATOM 660 N N . TRP A 1 90 ? 7.878 -0.672 11.743 1.00 96.31 90 TRP A N 1
ATOM 661 C CA . TRP A 1 90 ? 7.029 0.188 10.928 1.00 96.31 90 TRP A CA 1
ATOM 662 C C . TRP A 1 90 ? 6.699 -0.485 9.590 1.00 96.31 90 TRP A C 1
ATOM 664 O O . TRP A 1 90 ? 7.606 -0.991 8.919 1.00 96.31 90 TRP A O 1
ATOM 674 N N . PRO A 1 91 ? 5.427 -0.473 9.152 1.00 97.00 91 PRO A N 1
ATOM 675 C CA . PRO A 1 91 ? 4.991 -1.137 7.927 1.00 97.00 91 PRO A CA 1
ATOM 676 C C . PRO A 1 91 ? 5.394 -0.341 6.676 1.00 97.00 91 PRO A C 1
ATOM 678 O O . PRO A 1 91 ? 4.606 -0.162 5.754 1.00 97.00 91 PRO A O 1
ATOM 681 N N . PHE A 1 92 ? 6.627 0.164 6.620 1.00 96.25 92 PHE A N 1
ATOM 682 C CA . PHE A 1 92 ? 7.159 0.958 5.523 1.00 96.25 92 PHE A CA 1
ATOM 683 C C . PHE A 1 92 ? 8.361 0.258 4.903 1.00 96.25 92 PHE A C 1
ATOM 685 O O . PHE A 1 92 ? 9.360 -0.017 5.562 1.00 96.25 92 PHE A O 1
ATOM 692 N N . TRP A 1 93 ? 8.309 0.040 3.588 1.00 95.25 93 TRP A N 1
ATOM 693 C CA . TRP A 1 93 ? 9.436 -0.508 2.841 1.00 95.25 93 TRP A CA 1
ATOM 694 C C . TRP A 1 93 ? 9.832 0.381 1.655 1.00 95.25 93 TRP A C 1
ATOM 696 O O . TRP A 1 93 ? 9.724 -0.021 0.494 1.00 95.25 93 TRP A O 1
ATOM 706 N N . PRO A 1 94 ? 10.346 1.599 1.910 1.00 91.25 94 PRO A N 1
ATOM 707 C CA . PRO A 1 94 ? 10.700 2.531 0.840 1.00 91.25 94 PRO A CA 1
ATOM 708 C C . PRO A 1 94 ? 11.846 2.012 -0.046 1.00 91.25 94 PRO A C 1
ATOM 710 O O . PRO A 1 94 ? 11.956 2.404 -1.206 1.00 91.25 94 PRO A O 1
ATOM 713 N N . GLY A 1 95 ? 12.682 1.100 0.468 1.00 92.69 95 GLY A N 1
ATOM 714 C CA . GLY A 1 95 ? 13.762 0.465 -0.294 1.00 92.69 95 GLY A CA 1
ATOM 715 C C . GLY A 1 95 ? 13.273 -0.336 -1.504 1.00 92.69 95 GLY A C 1
ATOM 716 O O . GLY A 1 95 ? 13.889 -0.261 -2.566 1.00 92.69 95 GLY A O 1
ATOM 717 N N . LEU A 1 96 ? 12.133 -1.031 -1.396 1.00 93.69 96 LEU A N 1
ATOM 718 C CA . LEU A 1 96 ? 11.572 -1.780 -2.525 1.00 93.69 96 LEU A CA 1
ATOM 719 C C . LEU A 1 96 ? 11.181 -0.847 -3.683 1.00 93.69 96 LEU A C 1
ATOM 721 O O . LEU A 1 96 ? 11.398 -1.192 -4.837 1.00 93.69 96 LEU A O 1
ATOM 725 N N . GLY A 1 97 ? 10.702 0.367 -3.393 1.00 89.38 97 GLY A N 1
ATOM 726 C CA . GLY A 1 97 ? 10.393 1.379 -4.413 1.00 89.38 97 GLY A CA 1
ATOM 727 C C . GLY A 1 97 ? 11.615 2.021 -5.092 1.00 89.38 97 GLY A C 1
ATOM 728 O O . GLY A 1 97 ? 11.441 2.789 -6.045 1.00 89.38 97 GLY A O 1
ATOM 729 N N . ARG A 1 98 ? 12.833 1.741 -4.604 1.00 90.94 98 ARG A N 1
ATOM 730 C CA . ARG A 1 98 ? 14.106 2.250 -5.151 1.00 90.94 98 ARG A CA 1
ATOM 731 C C . ARG A 1 98 ? 14.966 1.174 -5.809 1.00 90.94 98 ARG A C 1
ATOM 733 O O . ARG A 1 98 ? 15.747 1.501 -6.696 1.00 90.94 98 ARG A O 1
ATOM 740 N N . VAL A 1 99 ? 14.794 -0.098 -5.441 1.00 95.00 99 VAL A N 1
ATOM 741 C CA . VAL A 1 99 ? 15.707 -1.185 -5.842 1.00 95.00 99 VAL A CA 1
ATOM 742 C C . VAL A 1 99 ? 15.911 -1.291 -7.356 1.00 95.00 99 VAL A C 1
ATOM 744 O O . VAL A 1 99 ? 17.030 -1.513 -7.810 1.00 95.00 99 VAL A O 1
ATOM 747 N N . ALA A 1 100 ? 14.859 -1.084 -8.154 1.00 95.00 100 ALA A N 1
ATOM 748 C CA . ALA A 1 100 ? 14.955 -1.141 -9.609 1.00 95.00 100 ALA A CA 1
ATOM 749 C C . ALA A 1 100 ? 15.744 0.042 -10.181 1.00 95.00 100 ALA A C 1
ATOM 751 O O . ALA A 1 100 ? 16.525 -0.122 -11.114 1.00 95.00 100 ALA A O 1
ATOM 752 N N . HIS A 1 101 ? 15.576 1.228 -9.598 1.00 93.88 101 HIS A N 1
ATOM 753 C CA . HIS A 1 101 ? 16.298 2.429 -10.002 1.00 93.88 101 HIS A CA 1
ATOM 754 C C . HIS A 1 101 ? 17.787 2.292 -9.705 1.00 93.88 101 HIS A C 1
ATOM 756 O O . HIS A 1 101 ? 18.604 2.539 -10.592 1.00 93.88 101 HIS A O 1
ATOM 762 N N . ASP A 1 102 ? 18.122 1.832 -8.500 1.00 96.00 102 ASP A N 1
ATOM 763 C CA . ASP A 1 102 ? 19.504 1.612 -8.079 1.00 96.00 102 ASP A CA 1
ATOM 764 C C . ASP A 1 102 ? 20.160 0.538 -8.956 1.00 96.00 102 ASP A C 1
ATOM 766 O O . ASP A 1 102 ? 21.224 0.765 -9.531 1.00 96.00 102 ASP A O 1
ATOM 770 N N . ALA A 1 103 ? 19.483 -0.599 -9.161 1.00 96.94 103 ALA A N 1
ATOM 771 C CA . ALA A 1 103 ? 19.982 -1.684 -10.001 1.00 96.94 103 ALA A CA 1
ATOM 772 C C . ALA A 1 103 ? 20.181 -1.255 -11.463 1.00 96.94 103 ALA A C 1
ATOM 774 O O . ALA A 1 103 ? 21.188 -1.616 -12.077 1.00 96.94 103 ALA A O 1
ATOM 775 N N . TYR A 1 104 ? 19.246 -0.483 -12.024 1.00 96.56 104 TYR A N 1
ATOM 776 C CA . TYR A 1 104 ? 19.348 0.023 -13.391 1.00 96.56 104 TYR A CA 1
ATOM 777 C C . TYR A 1 104 ? 20.507 1.013 -13.523 1.00 96.56 104 TYR A C 1
ATOM 779 O O . TYR A 1 104 ? 21.317 0.897 -14.443 1.00 96.56 104 TYR A O 1
ATOM 787 N N . PHE A 1 105 ? 20.642 1.939 -12.569 1.00 96.25 105 PHE A N 1
ATOM 788 C CA . PHE A 1 105 ? 21.751 2.884 -12.541 1.00 96.25 105 PHE A CA 1
ATOM 789 C C . PHE A 1 105 ? 23.097 2.163 -12.433 1.00 96.25 105 PHE A C 1
ATOM 791 O O . PHE A 1 105 ? 24.005 2.458 -13.205 1.00 96.25 105 PHE A O 1
ATOM 798 N N . THR A 1 106 ? 23.219 1.163 -11.557 1.00 96.56 106 THR A N 1
ATOM 799 C CA . THR A 1 106 ? 24.425 0.329 -11.460 1.00 96.56 106 THR A CA 1
ATOM 800 C C . THR A 1 106 ? 24.723 -0.413 -12.766 1.00 96.56 106 THR A C 1
ATOM 802 O O . THR A 1 106 ? 25.883 -0.519 -13.153 1.00 96.56 106 THR A O 1
ATOM 805 N N . ALA A 1 107 ? 23.702 -0.922 -13.461 1.00 96.25 107 ALA A N 1
ATOM 806 C CA . ALA A 1 107 ? 23.885 -1.700 -14.684 1.00 96.25 107 ALA A CA 1
ATOM 807 C C . ALA A 1 107 ? 24.218 -0.845 -15.919 1.00 96.25 107 ALA A C 1
ATOM 809 O O . ALA A 1 107 ? 24.926 -1.319 -16.807 1.00 96.25 107 ALA A O 1
ATOM 810 N N . THR A 1 108 ? 23.695 0.383 -16.014 1.00 95.62 108 THR A N 1
ATOM 811 C CA . THR A 1 108 ? 23.768 1.177 -17.255 1.00 95.62 108 THR A CA 1
ATOM 812 C C . THR A 1 108 ? 24.374 2.568 -17.092 1.00 95.62 108 THR A C 1
ATOM 814 O O . THR A 1 108 ? 24.536 3.264 -18.092 1.00 95.62 108 THR A O 1
ATOM 817 N N . GLY A 1 109 ? 24.609 3.036 -15.864 1.00 95.88 109 GLY A N 1
ATOM 818 C CA . GLY A 1 109 ? 25.012 4.416 -15.567 1.00 95.88 109 GLY A CA 1
ATOM 819 C C . GLY A 1 109 ? 23.960 5.474 -15.928 1.00 95.88 109 GLY A C 1
ATOM 820 O O . GLY A 1 109 ? 24.288 6.649 -16.068 1.00 95.88 109 GLY A O 1
ATOM 821 N N . ARG A 1 110 ? 22.697 5.079 -16.140 1.00 94.81 110 ARG A N 1
ATOM 822 C CA . ARG A 1 110 ? 21.604 5.970 -16.572 1.00 94.81 110 ARG A CA 1
ATOM 823 C C . ARG A 1 110 ? 20.437 5.872 -15.600 1.00 94.81 110 ARG A C 1
ATOM 825 O O . ARG A 1 110 ? 20.261 4.855 -14.943 1.00 94.81 110 ARG A O 1
ATOM 832 N N . SER A 1 111 ? 19.618 6.918 -15.535 1.00 93.38 111 SER A N 1
ATOM 833 C CA . SER A 1 111 ? 18.381 6.887 -14.751 1.00 93.38 111 SER A CA 1
ATOM 834 C C . SER A 1 111 ? 17.324 6.013 -15.427 1.00 93.38 111 SER A C 1
ATOM 836 O O . SER A 1 111 ? 17.059 6.170 -16.623 1.00 93.38 111 SER A O 1
ATOM 838 N N . LEU A 1 112 ? 16.680 5.143 -14.644 1.00 93.62 112 LEU A N 1
ATOM 839 C CA . LEU A 1 112 ? 15.527 4.357 -15.087 1.00 93.62 112 LEU A CA 1
ATOM 840 C C . LEU A 1 112 ? 14.322 5.247 -15.431 1.00 93.62 112 LEU A C 1
ATOM 842 O O . LEU A 1 112 ? 13.568 4.928 -16.346 1.00 93.62 112 LEU A O 1
ATOM 846 N N . ALA A 1 113 ? 14.177 6.400 -14.766 1.00 89.56 113 ALA A N 1
ATOM 847 C CA . ALA A 1 113 ? 13.032 7.294 -14.949 1.00 89.56 113 ALA A CA 1
ATOM 848 C C . ALA A 1 113 ? 12.853 7.732 -16.413 1.00 89.56 113 ALA A C 1
ATOM 850 O O . ALA A 1 113 ? 11.737 7.747 -16.922 1.00 89.56 113 ALA A O 1
ATOM 851 N N . GLY A 1 114 ? 13.952 8.014 -17.123 1.00 88.25 114 GLY A N 1
ATOM 852 C CA . GLY A 1 114 ? 13.889 8.396 -18.536 1.00 88.25 114 GLY A CA 1
ATOM 853 C C . GLY A 1 114 ? 13.400 7.269 -19.452 1.00 88.25 114 GLY A C 1
ATOM 854 O O . GLY A 1 114 ? 12.745 7.534 -20.456 1.00 88.25 114 GLY A O 1
ATOM 855 N N . VAL A 1 115 ? 13.683 6.012 -19.101 1.00 90.56 115 VAL A N 1
ATOM 856 C CA . VAL A 1 115 ? 13.217 4.841 -19.859 1.00 90.56 115 VAL A CA 1
ATOM 857 C C . VAL A 1 115 ? 11.742 4.579 -19.591 1.00 90.56 115 VAL A C 1
ATOM 859 O O . VAL A 1 115 ? 10.987 4.387 -20.537 1.00 90.56 115 VAL A O 1
ATOM 862 N N . LEU A 1 116 ? 11.317 4.636 -18.326 1.00 89.94 116 LEU A N 1
ATOM 863 C CA . LEU A 1 116 ? 9.904 4.502 -17.959 1.00 89.94 116 LEU A CA 1
ATOM 864 C C . LEU A 1 116 ? 9.049 5.577 -18.635 1.00 89.94 116 LEU A C 1
ATOM 866 O O . LEU A 1 116 ? 8.018 5.255 -19.218 1.00 89.94 116 LEU A O 1
ATOM 870 N N . ALA A 1 117 ? 9.518 6.829 -18.640 1.00 87.00 117 ALA A N 1
ATOM 871 C CA . ALA A 1 117 ? 8.840 7.927 -19.320 1.00 87.00 117 ALA A CA 1
ATOM 872 C C . ALA A 1 117 ? 8.688 7.667 -20.829 1.00 87.00 117 ALA A C 1
ATOM 874 O O . ALA A 1 117 ? 7.611 7.874 -21.382 1.00 87.00 117 ALA A O 1
ATOM 875 N N . ALA A 1 118 ? 9.731 7.152 -21.490 1.00 88.06 118 ALA A N 1
ATOM 876 C CA . ALA A 1 118 ? 9.670 6.788 -22.908 1.00 88.06 118 ALA A CA 1
ATOM 877 C C . ALA A 1 118 ? 8.699 5.626 -23.196 1.00 88.06 118 ALA A C 1
ATOM 879 O O . ALA A 1 118 ? 8.159 5.539 -24.295 1.00 88.06 118 ALA A O 1
ATOM 880 N N . LEU A 1 119 ? 8.461 4.753 -22.212 1.00 84.31 119 LEU A N 1
ATOM 881 C CA . LEU A 1 119 ? 7.479 3.666 -22.278 1.00 84.31 119 LEU A CA 1
ATOM 882 C C . LEU A 1 119 ? 6.060 4.105 -21.874 1.00 84.31 119 LEU A C 1
ATOM 884 O O . LEU A 1 119 ? 5.137 3.295 -21.925 1.00 84.31 119 LEU A O 1
ATOM 888 N N . GLY A 1 120 ? 5.871 5.363 -21.460 1.00 85.12 120 GLY A N 1
ATOM 889 C CA . GLY A 1 120 ? 4.599 5.857 -20.928 1.00 85.12 120 GLY A CA 1
ATOM 890 C C . GLY A 1 120 ? 4.243 5.287 -19.549 1.00 85.12 120 GLY A C 1
ATOM 891 O O . GLY A 1 120 ? 3.094 5.381 -19.122 1.00 85.12 120 GLY A O 1
ATOM 892 N N . CYS A 1 121 ? 5.204 4.689 -18.843 1.00 82.38 121 CYS A N 1
ATOM 893 C CA . CYS A 1 121 ? 5.008 4.178 -17.494 1.00 82.38 121 CYS A CA 1
ATOM 894 C C . CYS A 1 121 ? 5.105 5.324 -16.483 1.00 82.38 121 CYS A C 1
ATOM 896 O O . CYS A 1 121 ? 6.168 5.920 -16.305 1.00 82.38 121 CYS A O 1
ATOM 898 N N . VAL A 1 122 ? 4.002 5.601 -15.786 1.00 76.88 122 VAL A N 1
ATOM 899 C CA . VAL A 1 122 ? 3.959 6.577 -14.692 1.00 76.88 122 VAL A CA 1
ATOM 900 C C . VAL A 1 122 ? 4.132 5.839 -13.368 1.00 76.88 122 VAL A C 1
ATOM 902 O O . VAL A 1 122 ? 3.363 4.931 -13.047 1.00 76.88 122 VAL A O 1
ATOM 905 N N . ARG A 1 123 ? 5.155 6.213 -12.595 1.00 77.75 123 ARG A N 1
ATOM 906 C CA . ARG A 1 123 ? 5.371 5.662 -11.254 1.00 77.75 123 ARG A CA 1
ATOM 907 C C . ARG A 1 123 ? 4.267 6.105 -10.316 1.00 77.75 123 ARG A C 1
ATOM 909 O O . ARG A 1 123 ? 3.799 7.234 -10.382 1.00 77.75 123 ARG A O 1
ATOM 916 N N . VAL A 1 124 ? 3.949 5.257 -9.346 1.00 76.88 124 VAL A N 1
ATOM 917 C CA . VAL A 1 124 ? 2.962 5.589 -8.307 1.00 76.88 124 VAL A CA 1
ATOM 918 C C . VAL A 1 124 ? 3.367 6.817 -7.491 1.00 76.88 124 VAL A C 1
ATOM 920 O O . VAL A 1 124 ? 2.505 7.604 -7.125 1.00 76.88 124 VAL A O 1
ATOM 923 N N . THR A 1 125 ? 4.669 7.024 -7.267 1.00 73.88 125 THR A N 1
ATOM 924 C CA . THR A 1 125 ? 5.179 8.231 -6.590 1.00 73.88 125 THR A CA 1
ATOM 925 C C . THR A 1 125 ? 4.972 9.511 -7.397 1.00 73.88 125 THR A C 1
ATOM 927 O O . THR A 1 125 ? 4.982 10.594 -6.826 1.00 73.88 125 THR A O 1
ATOM 930 N N . ASP A 1 126 ? 4.780 9.381 -8.711 1.00 63.62 126 ASP A N 1
ATOM 931 C CA . ASP A 1 126 ? 4.783 10.486 -9.669 1.00 63.62 126 ASP A CA 1
ATOM 932 C C . ASP A 1 126 ? 3.382 10.692 -10.290 1.00 63.62 126 ASP A C 1
ATOM 934 O O . ASP A 1 126 ? 3.160 11.647 -11.029 1.00 63.62 126 ASP A O 1
ATOM 938 N N . ALA A 1 127 ? 2.423 9.803 -9.995 1.00 61.78 127 ALA A N 1
ATOM 939 C CA . ALA A 1 127 ? 1.117 9.703 -10.653 1.00 61.78 127 ALA A CA 1
ATOM 940 C C . ALA A 1 127 ? 0.087 10.779 -10.250 1.00 61.78 127 ALA A C 1
ATOM 942 O O . ALA A 1 127 ? -1.069 10.700 -10.665 1.00 61.78 127 ALA A O 1
ATOM 943 N N . GLY A 1 128 ? 0.482 11.801 -9.488 1.00 62.38 128 GLY A N 1
ATOM 944 C CA . GLY A 1 128 ? -0.434 12.826 -8.983 1.00 62.38 128 GLY A CA 1
ATOM 945 C C . GLY A 1 128 ? -1.208 12.377 -7.733 1.00 62.38 128 GLY A C 1
ATOM 946 O O . GLY A 1 128 ? -0.803 11.407 -7.086 1.00 62.38 128 GLY A O 1
ATOM 947 N N . PRO A 1 129 ? -2.273 13.104 -7.332 1.00 70.12 129 PRO A N 1
ATOM 948 C CA . PRO A 1 129 ? -2.978 12.829 -6.084 1.00 70.12 129 PRO A CA 1
ATOM 949 C C . PRO A 1 129 ? -3.560 11.414 -6.082 1.00 70.12 129 PRO A C 1
ATOM 951 O O . PRO A 1 129 ? -3.896 10.859 -7.130 1.00 70.12 129 PRO A O 1
ATOM 954 N N . PHE A 1 130 ? -3.686 10.835 -4.888 1.00 84.38 130 PHE A N 1
ATOM 955 C CA . PHE A 1 130 ? -4.327 9.538 -4.710 1.00 84.38 130 PHE A CA 1
ATOM 956 C C . PHE A 1 130 ? -5.712 9.531 -5.365 1.00 84.38 130 PHE A C 1
ATOM 958 O O . PHE A 1 130 ? -6.397 10.549 -5.438 1.00 84.38 130 PHE A O 1
ATOM 965 N N . THR A 1 131 ? -6.132 8.384 -5.884 1.00 87.56 131 THR A N 1
ATOM 966 C CA . THR A 1 131 ? -7.452 8.289 -6.521 1.00 87.56 131 THR A CA 1
ATOM 967 C C . THR A 1 131 ? -8.559 8.083 -5.482 1.00 87.56 131 THR A C 1
ATOM 969 O O . THR A 1 131 ? -8.303 7.671 -4.347 1.00 87.56 131 THR A O 1
ATOM 972 N N . GLY A 1 132 ? -9.809 8.347 -5.869 1.00 87.50 132 GLY A N 1
ATOM 973 C CA . GLY A 1 132 ? -10.983 8.143 -5.015 1.00 87.50 132 GLY A CA 1
ATOM 974 C C . GLY A 1 132 ? -11.425 9.393 -4.253 1.00 87.50 132 GLY A C 1
ATOM 975 O O . GLY A 1 132 ? -10.935 10.494 -4.494 1.00 87.50 132 GLY A O 1
ATOM 976 N N . ALA A 1 133 ? -12.414 9.217 -3.376 1.00 87.44 133 ALA A N 1
ATOM 977 C CA . ALA A 1 133 ? -12.956 10.311 -2.578 1.00 87.44 133 ALA A CA 1
ATOM 978 C C . ALA A 1 133 ? -11.968 10.738 -1.486 1.00 87.44 133 ALA A C 1
ATOM 980 O O . ALA A 1 133 ? -11.275 9.903 -0.914 1.00 87.44 133 ALA A O 1
ATOM 981 N N . VAL A 1 134 ? -11.933 12.038 -1.205 1.00 89.69 134 VAL A N 1
ATOM 982 C CA . VAL A 1 134 ? -11.153 12.627 -0.114 1.00 89.69 134 VAL A CA 1
ATOM 983 C C . VAL A 1 134 ? -12.058 12.764 1.101 1.00 89.69 134 VAL A C 1
ATOM 985 O O . VAL A 1 134 ? -13.221 13.147 0.964 1.00 89.69 134 VAL A O 1
ATOM 988 N N . TRP A 1 135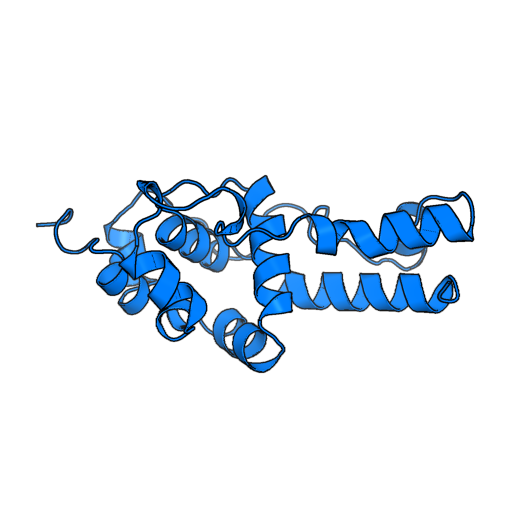 ? -11.522 12.479 2.276 1.00 87.44 135 TRP A N 1
ATOM 989 C CA . TRP A 1 135 ? -12.171 12.713 3.559 1.00 87.44 135 TRP A CA 1
ATO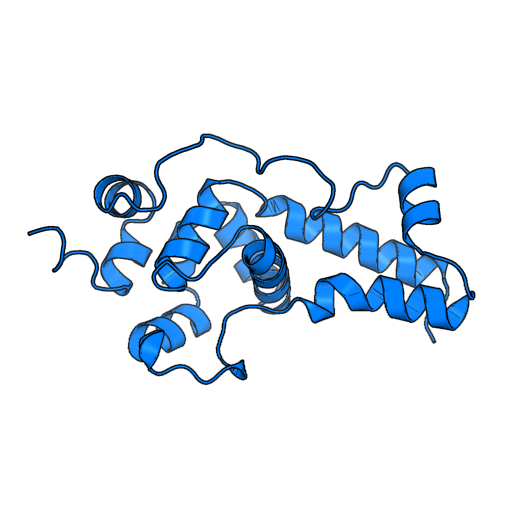M 990 C C . TRP A 1 135 ? -11.117 13.061 4.602 1.00 87.44 135 TRP A C 1
ATOM 992 O O . TRP A 1 135 ? -9.915 12.974 4.342 1.00 87.44 135 TRP A O 1
ATOM 1002 N N . ASP A 1 136 ? -11.598 13.478 5.763 1.00 90.50 136 ASP A N 1
ATOM 1003 C CA . ASP A 1 136 ? -10.758 13.791 6.903 1.00 90.50 136 ASP A CA 1
ATOM 1004 C C . ASP A 1 136 ? -10.166 12.503 7.496 1.00 90.50 136 ASP A C 1
ATOM 1006 O O . ASP A 1 136 ? -10.908 11.615 7.916 1.00 90.50 136 ASP A O 1
ATOM 1010 N N . LEU A 1 137 ? -8.836 12.387 7.465 1.00 89.25 137 LEU A N 1
ATOM 1011 C CA . LEU A 1 137 ? -8.106 11.220 7.970 1.00 89.25 137 LEU A CA 1
ATOM 1012 C C . LEU A 1 137 ? -8.081 11.181 9.499 1.00 89.25 137 LEU A C 1
ATOM 1014 O O . LEU A 1 137 ? -7.982 10.100 10.070 1.00 89.25 137 LEU A O 1
ATOM 1018 N N . ASP A 1 138 ? -8.193 12.346 10.136 1.00 89.31 138 ASP A N 1
ATOM 1019 C CA . ASP A 1 138 ? -8.208 12.495 11.588 1.00 89.31 138 ASP A CA 1
ATOM 1020 C C . ASP A 1 138 ? -9.603 12.226 12.176 1.00 89.31 138 ASP A C 1
ATOM 1022 O O . ASP A 1 138 ? -9.773 12.237 13.391 1.00 89.31 138 ASP A O 1
ATOM 1026 N N . SER A 1 139 ? -10.627 11.998 11.339 1.00 92.75 139 SER A N 1
ATOM 1027 C CA . SER A 1 139 ? -12.007 11.814 11.791 1.00 92.75 139 SER A CA 1
ATOM 1028 C C . SER A 1 139 ? -12.274 10.382 12.279 1.00 92.75 139 SER A C 1
ATOM 1030 O O . SER A 1 139 ? -12.373 9.461 11.455 1.00 92.75 139 SER A O 1
ATOM 1032 N N . PRO A 1 140 ? -12.554 10.174 13.584 1.00 90.88 140 PRO A N 1
ATOM 1033 C CA . PRO A 1 140 ? -12.900 8.852 14.113 1.00 90.88 140 PRO A CA 1
ATOM 1034 C C . PRO A 1 140 ? -14.182 8.285 13.494 1.00 90.88 140 PRO A C 1
ATOM 1036 O O . PRO A 1 140 ? -14.334 7.075 13.346 1.00 90.88 140 PRO A O 1
ATOM 1039 N N . LEU A 1 141 ? -15.116 9.158 13.096 1.00 93.31 141 LEU A N 1
ATOM 1040 C CA . LEU A 1 141 ? -16.363 8.753 12.449 1.00 93.31 141 LEU A CA 1
ATOM 1041 C C . LEU A 1 141 ? -16.104 8.169 11.057 1.00 93.31 141 LEU A C 1
ATOM 1043 O O . LEU A 1 141 ? -16.663 7.127 10.713 1.00 93.31 141 LEU A O 1
ATOM 1047 N N . GLU A 1 142 ? -15.254 8.819 10.258 1.00 94.56 142 GLU A N 1
ATOM 1048 C CA . GLU A 1 142 ? -14.875 8.297 8.943 1.00 94.56 142 GLU A CA 1
ATOM 1049 C C . GLU A 1 142 ? -14.126 6.965 9.091 1.00 94.56 142 GLU A C 1
ATOM 1051 O O . GLU A 1 142 ? -14.360 6.044 8.302 1.00 94.56 142 GLU A O 1
ATOM 1056 N N . ALA A 1 143 ? -13.271 6.825 10.114 1.00 94.00 143 ALA A N 1
ATOM 1057 C CA . ALA A 1 143 ? -12.571 5.575 10.406 1.00 94.00 143 ALA A CA 1
ATOM 1058 C C . ALA A 1 143 ? -13.553 4.458 10.789 1.00 94.00 143 ALA A C 1
ATOM 1060 O O . ALA A 1 143 ? -13.551 3.397 10.163 1.00 94.00 143 ALA A O 1
ATOM 1061 N N . ALA A 1 144 ? -14.475 4.721 11.716 1.00 94.88 144 ALA A N 1
ATOM 1062 C CA . ALA A 1 144 ? -15.481 3.756 12.152 1.00 94.88 144 ALA A CA 1
ATOM 1063 C C . ALA A 1 144 ? -16.428 3.312 11.022 1.00 94.88 144 ALA A C 1
ATOM 1065 O O . ALA A 1 144 ? -16.825 2.148 10.968 1.00 94.88 144 ALA A O 1
ATOM 1066 N N . VAL A 1 145 ? -16.798 4.214 10.106 1.00 94.88 145 VAL A N 1
ATOM 1067 C CA . VAL A 1 145 ? -17.718 3.903 8.997 1.00 94.88 145 VAL A CA 1
ATOM 1068 C C . VAL A 1 145 ? -17.023 3.138 7.871 1.00 94.88 145 VAL A C 1
ATOM 1070 O O . VAL A 1 145 ? -17.612 2.226 7.289 1.00 94.88 145 VAL A O 1
ATOM 1073 N N . ARG A 1 146 ? -15.792 3.520 7.516 1.00 95.06 146 ARG A N 1
ATOM 1074 C CA . ARG A 1 146 ? -15.108 2.997 6.317 1.00 95.06 146 ARG A CA 1
ATOM 1075 C C . ARG A 1 146 ? -14.178 1.832 6.603 1.00 95.06 146 ARG A C 1
ATOM 1077 O O . ARG A 1 146 ? -13.924 1.034 5.702 1.00 95.06 146 ARG A O 1
ATOM 1084 N N . LEU A 1 147 ? -13.651 1.773 7.819 1.00 97.00 147 LEU A N 1
ATOM 1085 C CA . LEU A 1 147 ? -12.676 0.795 8.279 1.00 97.00 147 LEU A CA 1
ATOM 1086 C C . LEU A 1 147 ? -13.154 0.152 9.592 1.00 97.00 147 LEU A C 1
ATOM 1088 O O . LEU A 1 147 ? -12.403 0.133 10.565 1.00 97.00 147 LEU A O 1
ATOM 1092 N N . PRO A 1 148 ? -14.410 -0.333 9.675 1.00 97.12 148 PRO A N 1
ATOM 1093 C CA . PRO A 1 148 ? -15.014 -0.724 10.946 1.00 97.12 148 PRO A CA 1
ATOM 1094 C C . PRO A 1 148 ? -14.206 -1.792 11.687 1.00 97.12 148 PRO A C 1
ATOM 1096 O O . PRO A 1 148 ? -14.101 -1.748 12.912 1.00 97.12 148 PRO A O 1
ATOM 1099 N N . ARG A 1 149 ? -13.620 -2.754 10.965 1.00 97.56 149 ARG A N 1
ATOM 1100 C CA . ARG A 1 149 ? -12.878 -3.861 11.577 1.00 97.56 149 ARG A CA 1
ATOM 1101 C C . ARG A 1 149 ? -11.492 -3.409 12.007 1.00 97.56 149 ARG A C 1
ATOM 1103 O O . ARG A 1 149 ? -11.058 -3.761 13.100 1.00 97.56 149 ARG A O 1
ATOM 1110 N N . LEU A 1 150 ? -10.804 -2.641 11.165 1.00 97.06 150 LEU A N 1
ATOM 1111 C CA . LEU A 1 150 ? -9.477 -2.120 11.477 1.00 97.06 150 LEU A CA 1
ATOM 1112 C C . LEU A 1 150 ? -9.540 -1.111 12.631 1.00 97.06 150 LEU A C 1
ATOM 1114 O O . LEU A 1 150 ? -8.737 -1.208 13.551 1.00 97.06 150 LEU A O 1
ATOM 1118 N N . TRP A 1 151 ? -10.533 -0.220 12.619 1.00 95.94 151 TRP A N 1
ATOM 1119 C CA . TRP A 1 151 ? -10.775 0.775 13.665 1.00 95.94 151 TRP A CA 1
ATOM 1120 C C . TRP A 1 151 ? -11.102 0.137 15.017 1.00 95.94 151 TRP A C 1
ATOM 1122 O O . TRP A 1 151 ? -10.588 0.539 16.057 1.00 95.94 151 TRP A O 1
ATOM 1132 N N . GLN A 1 152 ? -11.925 -0.916 15.014 1.00 94.50 152 GLN A N 1
ATOM 1133 C CA . GLN A 1 152 ? -12.182 -1.686 16.228 1.00 94.50 152 GLN A CA 1
ATOM 1134 C C . GLN A 1 152 ? -10.900 -2.339 16.767 1.00 94.50 152 GLN A C 1
ATOM 1136 O O . GLN A 1 152 ? -10.694 -2.370 17.978 1.00 94.50 152 GLN A O 1
ATOM 1141 N N . LEU A 1 153 ? -10.046 -2.873 15.888 1.00 94.25 153 LEU A N 1
ATOM 1142 C CA . LEU A 1 153 ? -8.791 -3.512 16.292 1.00 94.25 153 LEU A CA 1
ATOM 1143 C C . LEU A 1 153 ? -7.733 -2.521 16.783 1.00 94.25 153 LEU A C 1
ATOM 1145 O O . LEU A 1 153 ? -6.895 -2.923 17.585 1.00 94.25 153 LEU A O 1
ATOM 1149 N N . SER A 1 154 ? -7.757 -1.269 16.323 1.00 90.56 154 SER A N 1
ATOM 1150 C CA . SER A 1 154 ? -6.844 -0.223 16.793 1.00 90.56 154 SER A CA 1
ATOM 1151 C C . SER A 1 154 ? -7.254 0.389 18.137 1.00 90.56 154 SER A C 1
ATOM 1153 O O . SER A 1 154 ? -6.541 1.243 18.641 1.00 90.56 154 SER A O 1
ATOM 1155 N N . GLY A 1 155 ? -8.383 -0.030 18.725 1.00 86.31 155 GLY A N 1
ATOM 1156 C CA . GLY A 1 155 ? -8.881 0.499 20.003 1.00 86.31 155 GLY A CA 1
ATOM 1157 C C . GLY A 1 155 ? -9.737 1.765 19.881 1.00 86.31 155 GLY A C 1
ATOM 1158 O O . GLY A 1 155 ? -10.244 2.264 20.881 1.00 86.31 155 GLY A O 1
ATOM 1159 N N . GLY A 1 156 ? -10.002 2.249 18.665 1.00 72.50 156 GLY A N 1
ATOM 1160 C CA . GLY A 1 156 ? -10.634 3.552 18.425 1.00 72.50 156 GLY A CA 1
ATOM 1161 C C . GLY A 1 156 ? -12.110 3.690 18.843 1.00 72.50 156 GLY A C 1
ATOM 1162 O O . GLY A 1 156 ? -12.700 4.764 18.737 1.00 72.50 156 GLY A O 1
ATOM 1163 N N . LEU A 1 157 ? -12.747 2.625 19.339 1.00 59.19 157 LEU A N 1
ATOM 1164 C CA . LEU A 1 157 ? -14.079 2.717 19.952 1.00 59.19 157 LEU A CA 1
ATOM 1165 C C . LEU A 1 157 ? -14.045 3.311 21.369 1.00 59.19 157 LEU A C 1
ATOM 1167 O O . LEU A 1 157 ? -15.078 3.790 21.828 1.00 59.19 157 LEU A O 1
ATOM 1171 N N . GLU A 1 158 ? -12.896 3.301 22.049 1.00 56.41 158 GLU A N 1
ATOM 1172 C CA . GLU A 1 158 ? -12.744 3.886 23.391 1.00 56.41 158 GLU A CA 1
ATOM 1173 C C . GLU A 1 158 ? -12.570 5.416 23.351 1.00 56.41 158 GLU A C 1
ATOM 1175 O O . GLU A 1 158 ? -12.914 6.089 24.316 1.00 56.41 158 GLU A O 1
ATOM 1180 N N . GLU A 1 159 ? -12.119 5.979 22.223 1.00 51.81 159 GLU A N 1
ATOM 1181 C CA . GLU A 1 159 ? -11.950 7.431 22.021 1.00 51.81 159 GLU A CA 1
ATOM 1182 C C . GLU A 1 159 ? -13.208 8.141 21.490 1.00 51.81 159 GLU A C 1
ATOM 1184 O O . GLU A 1 159 ? -13.325 9.362 21.583 1.00 51.81 159 GLU A O 1
ATOM 1189 N N . ALA A 1 160 ? -14.158 7.392 20.920 1.00 47.91 160 ALA A N 1
ATOM 1190 C CA . ALA A 1 160 ? -15.384 7.929 20.320 1.00 47.91 160 ALA A CA 1
ATOM 1191 C C . ALA A 1 160 ? -16.607 7.928 21.268 1.00 47.91 160 ALA A C 1
ATOM 1193 O O . ALA A 1 160 ? -17.698 8.320 20.841 1.00 47.91 160 ALA A O 1
ATOM 1194 N N . ALA A 1 161 ? -16.443 7.462 22.513 1.00 46.06 161 ALA A N 1
ATOM 1195 C CA . ALA A 1 161 ? -17.478 7.343 23.549 1.00 46.06 161 ALA A CA 1
ATOM 1196 C C . ALA A 1 161 ? -17.321 8.411 24.643 1.00 46.06 161 ALA A C 1
ATOM 1198 O O . ALA A 1 161 ? -18.371 8.908 25.118 1.00 46.06 161 ALA A O 1
#

Secondary structure (DSSP, 8-state):
---HHHHHHHHHHHHHHHHTT-BHHHHHHHHHHTTT---HHHHHHHHHHHHHT-HHHHHHHHH-GGGGGG-HHHHHHHHH-GGG--TTTSS--TTTTTHHHHHHHHHHSS-HHHHHHHTTPPPTTTS-SPBS----TT-HHHHHHHSHHHHHHTTTTTT--

Foldseek 3Di:
DDDLVVLLVLLLVLQVLLLLQQALLLQLLLCLLLVNPADPVQVSQLSLLQVVLDDVSSVVCSVAVLCCLVRPLSLVSLVQDNVRDDPVSRSGHVVSNCVSQVVSCVVPVDGSVVVCVVVVHAGSVRPDHGDDDDDDSPDLVCCCVRNVSSCVSNVSVVVVD

Organism: NCBI:txid531938

Radius of gyration: 16.92 Å; chains: 1; bounding box: 43×26×46 Å

pLDDT: mean 91.4, std 9.62, range [46.06, 98.56]

Sequence (161 aa):
MLPPGDICGFETLLSASRGRVNTFSHWHAAYVLCDGLCSAEQFFGFQSWLVGLGRSVLGEVAACPDALADVPAVRTLLAVGAESWPDSAWPFWPGLGRVAHDAYFTATGRSLAGVLAALGCVRVTDAGPFTGAVWDLDSPLEAAVRLPRLWQLSGGLEEAA